Protein AF-A0A4Y2M3L6-F1 (afdb_monomer_lite)

Radius of gyration: 17.85 Å; chains: 1; bounding box: 46×33×37 Å

pLDDT: mean 77.04, std 18.58, range [45.22, 96.62]

Secondary structure (DSSP, 8-state):
-EEEEEETHHHHHHHTTT------------EEEEEEEEE--TT-SS-SEEEEEEEEHHHHHHTT--S--

Sequence (69 aa):
MSCQIINQKDLHHALDVASTNESDSVSEDMSLCFLSWEVWPNTQHLPLSYHLAVFDLNQWYQAHMPATF

Foldseek 3Di:
DDKDKDWCVVVVVVCVVPDPDDDPDPPPTWIKMKDKDFDDDPPDPDTPDIDIDIDTPVVCVVVVNDPDD

Organism: Araneus ventricosus (NCBI:txid182803)

InterPro domains:
  IPR032040 ELYS, beta-propeller domain [PF16687] (1-67)

Structure (mmCIF, N/CA/C/O backbone):
data_AF-A0A4Y2M3L6-F1
#
_entry.id   AF-A0A4Y2M3L6-F1
#
loop_
_atom_site.group_PDB
_at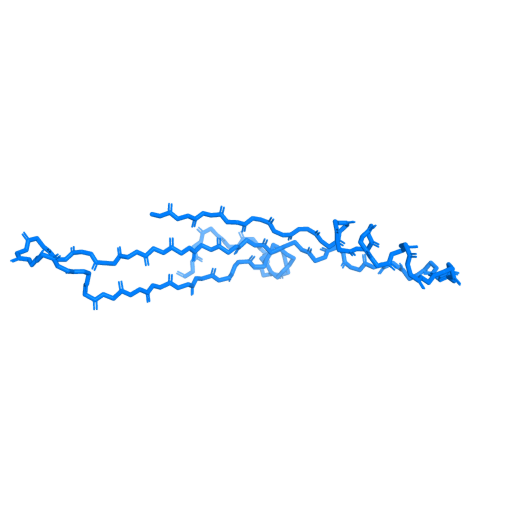om_site.id
_atom_site.type_symbol
_atom_site.label_atom_id
_atom_site.label_alt_id
_atom_site.label_comp_id
_atom_site.label_asym_id
_atom_site.label_entity_id
_atom_site.label_seq_id
_atom_site.pdbx_PDB_ins_code
_atom_site.Cartn_x
_atom_site.Cartn_y
_atom_site.Cartn_z
_atom_site.occupancy
_atom_site.B_iso_or_equiv
_atom_site.auth_seq_id
_atom_site.auth_comp_id
_atom_site.auth_asym_id
_atom_site.auth_atom_id
_atom_site.pdbx_PDB_model_num
ATOM 1 N N . MET A 1 1 ? -7.384 7.595 7.574 1.00 71.56 1 MET A N 1
ATOM 2 C CA . MET A 1 1 ? -6.647 6.953 6.465 1.00 71.56 1 MET A CA 1
ATOM 3 C C . MET A 1 1 ? -5.852 8.026 5.752 1.00 71.56 1 MET A C 1
ATOM 5 O O . MET A 1 1 ? -6.438 9.048 5.408 1.00 71.56 1 MET A O 1
ATOM 9 N N . SER A 1 2 ? -4.554 7.819 5.560 1.00 78.56 2 SER A N 1
ATOM 10 C CA . SER A 1 2 ? -3.721 8.695 4.732 1.00 78.56 2 SER A CA 1
ATOM 11 C C . SER A 1 2 ? -2.936 7.863 3.719 1.00 78.56 2 SER A C 1
ATOM 13 O O . SER A 1 2 ? -2.620 6.696 3.962 1.00 78.56 2 SER A O 1
ATOM 15 N N . CYS A 1 3 ? -2.668 8.467 2.564 1.00 77.94 3 CYS A N 1
ATOM 16 C CA . CYS A 1 3 ? -1.864 7.899 1.491 1.00 77.94 3 CYS A CA 1
ATOM 17 C C . CYS A 1 3 ? -0.808 8.935 1.109 1.00 77.94 3 CYS A C 1
ATOM 19 O O . CYS A 1 3 ? -1.145 10.099 0.882 1.00 77.94 3 CYS A O 1
ATOM 21 N N . GL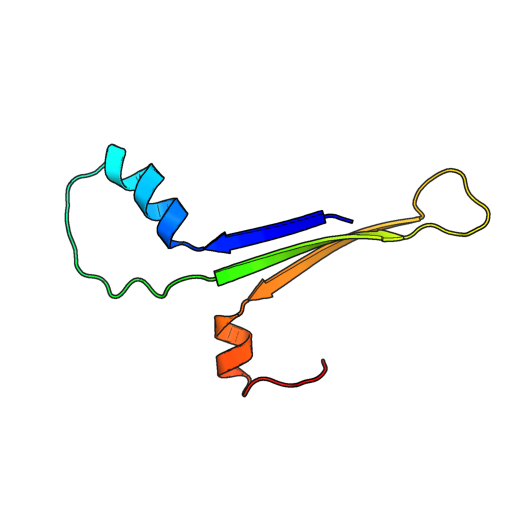N A 1 4 ? 0.454 8.526 1.090 1.00 81.69 4 GLN A N 1
ATOM 22 C CA . GLN A 1 4 ? 1.579 9.370 0.705 1.00 81.69 4 GLN A CA 1
ATOM 23 C C . GLN A 1 4 ? 2.341 8.680 -0.416 1.00 81.69 4 GLN A C 1
ATOM 25 O O . GLN A 1 4 ? 2.681 7.504 -0.313 1.00 81.69 4 GLN A O 1
ATOM 30 N N . ILE A 1 5 ? 2.594 9.409 -1.496 1.00 78.75 5 ILE A N 1
ATOM 31 C CA . ILE A 1 5 ? 3.361 8.918 -2.637 1.00 78.75 5 ILE A CA 1
ATOM 32 C C . ILE A 1 5 ? 4.705 9.632 -2.599 1.00 78.75 5 ILE A C 1
ATOM 34 O O . ILE A 1 5 ? 4.743 10.856 -2.496 1.00 78.75 5 ILE A O 1
ATOM 38 N N . ILE A 1 6 ? 5.789 8.865 -2.660 1.00 74.00 6 ILE A N 1
ATOM 39 C CA . ILE A 1 6 ? 7.152 9.382 -2.725 1.00 74.00 6 ILE A CA 1
ATOM 40 C C . ILE A 1 6 ? 7.752 8.919 -4.045 1.00 74.00 6 ILE A C 1
ATOM 42 O O . ILE A 1 6 ? 7.881 7.719 -4.289 1.00 74.00 6 ILE A O 1
ATOM 46 N N . ASN A 1 7 ? 8.129 9.886 -4.879 1.00 68.62 7 ASN A N 1
ATOM 47 C CA . ASN A 1 7 ? 8.897 9.652 -6.092 1.00 68.62 7 ASN A CA 1
ATOM 48 C C . ASN A 1 7 ? 10.305 10.214 -5.890 1.00 68.62 7 ASN A C 1
ATOM 50 O O . ASN A 1 7 ? 10.471 11.361 -5.480 1.00 68.62 7 ASN A O 1
ATOM 54 N N . GLN A 1 8 ? 11.333 9.429 -6.199 1.00 61.19 8 GLN A N 1
ATOM 55 C CA . GLN A 1 8 ? 12.726 9.820 -5.960 1.00 61.19 8 GLN A CA 1
ATOM 56 C C . GLN A 1 8 ? 13.181 11.062 -6.748 1.00 61.19 8 GLN A C 1
ATOM 58 O O . GLN A 1 8 ? 14.128 11.728 -6.330 1.00 61.19 8 GLN A O 1
ATOM 63 N N . LYS A 1 9 ? 12.479 11.444 -7.826 1.00 60.19 9 LYS A N 1
ATOM 64 C CA . LYS A 1 9 ? 12.723 12.718 -8.530 1.00 60.19 9 LYS A CA 1
ATOM 65 C C . LYS A 1 9 ? 12.618 13.937 -7.606 1.00 60.19 9 LYS A C 1
ATOM 67 O O . LYS A 1 9 ? 13.383 14.882 -7.772 1.00 60.19 9 LYS A O 1
ATOM 72 N N . ASP A 1 10 ? 11.758 13.881 -6.590 1.00 53.59 10 ASP A N 1
ATOM 73 C CA . ASP A 1 10 ? 11.598 14.966 -5.614 1.00 53.59 10 ASP A CA 1
ATOM 74 C C . ASP A 1 10 ? 12.691 14.953 -4.527 1.00 53.59 10 ASP A C 1
ATOM 76 O O . ASP A 1 10 ? 12.933 15.965 -3.871 1.00 53.59 10 ASP A O 1
ATOM 80 N N . LEU A 1 11 ? 13.382 13.820 -4.341 1.00 50.25 11 LEU A N 1
ATOM 81 C CA . LEU A 1 11 ? 14.468 13.671 -3.367 1.00 50.25 11 LEU A CA 1
ATOM 82 C C . LEU A 1 11 ? 15.781 14.263 -3.900 1.00 50.25 11 LEU A C 1
ATOM 84 O O . LEU A 1 11 ? 16.488 14.960 -3.170 1.00 50.25 11 LEU A O 1
ATOM 88 N N . HIS A 1 12 ? 16.077 14.030 -5.182 1.00 51.56 12 HIS A N 1
ATOM 89 C CA . HIS A 1 12 ? 17.254 14.595 -5.852 1.00 51.56 12 HIS A CA 1
ATOM 90 C C . HIS A 1 12 ? 17.176 16.121 -5.930 1.00 51.56 12 HIS A C 1
ATOM 92 O O . HIS A 1 12 ? 18.151 16.787 -5.619 1.00 51.56 12 HIS A O 1
ATOM 98 N N . HIS A 1 13 ? 15.994 16.699 -6.156 1.00 48.81 13 HIS A N 1
ATOM 99 C CA . HIS A 1 13 ? 15.833 18.158 -6.202 1.00 48.81 13 HIS A CA 1
ATOM 100 C C . HIS A 1 13 ? 16.115 18.870 -4.858 1.00 48.81 13 HIS A C 1
ATOM 102 O O . HIS A 1 13 ? 16.440 20.060 -4.846 1.00 48.81 13 HIS A O 1
ATOM 108 N N . ALA A 1 14 ? 16.000 18.162 -3.726 1.00 51.38 14 ALA A N 1
ATOM 109 C CA . ALA A 1 14 ? 16.370 18.661 -2.398 1.00 51.38 14 ALA A CA 1
ATOM 110 C C . ALA A 1 14 ? 17.859 18.431 -2.060 1.00 51.38 14 ALA A C 1
ATOM 112 O O . ALA A 1 14 ? 18.428 19.184 -1.268 1.00 51.38 14 ALA A O 1
ATOM 113 N N . LEU A 1 15 ? 18.490 17.415 -2.661 1.00 51.72 15 LEU A N 1
ATOM 114 C CA . LEU A 1 15 ? 19.913 17.081 -2.502 1.00 51.72 15 LEU A CA 1
ATOM 115 C C . LEU A 1 15 ? 20.823 17.843 -3.486 1.00 51.72 15 LEU A C 1
ATOM 117 O O . LEU A 1 15 ? 21.948 18.186 -3.127 1.00 51.72 15 LEU A O 1
ATOM 121 N N . ASP A 1 16 ? 20.326 18.204 -4.669 1.00 46.03 16 ASP A N 1
ATOM 122 C CA . ASP A 1 16 ? 21.060 18.934 -5.715 1.00 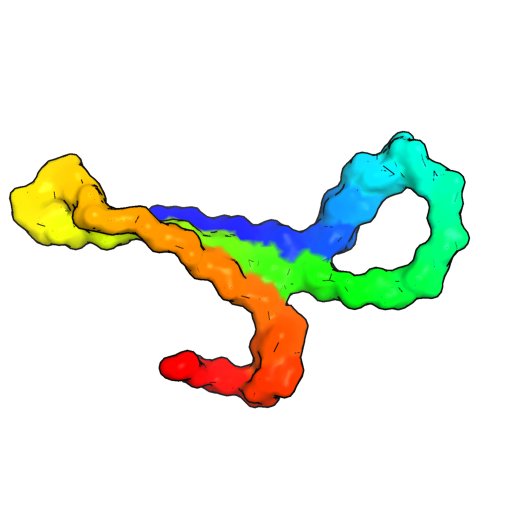46.03 16 ASP A CA 1
ATOM 123 C C . ASP A 1 16 ? 21.369 20.391 -5.346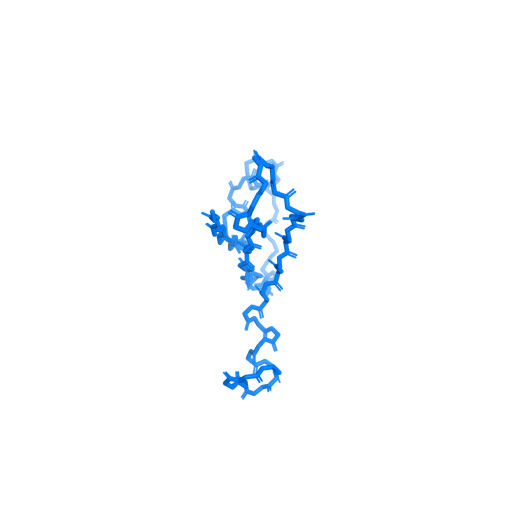 1.00 46.03 16 ASP A C 1
ATOM 125 O O . ASP A 1 16 ? 22.266 21.006 -5.919 1.00 46.03 16 ASP A O 1
ATOM 129 N N . VAL A 1 17 ? 20.709 20.950 -4.326 1.00 53.00 17 VAL A N 1
ATOM 130 C CA . VAL A 1 17 ? 21.114 22.246 -3.749 1.00 53.00 17 VAL A CA 1
ATOM 131 C C . VAL A 1 17 ? 22.438 22.120 -2.965 1.00 53.00 17 VAL A C 1
ATOM 133 O O . VAL A 1 17 ? 23.078 23.131 -2.680 1.00 53.00 17 VAL A O 1
ATOM 136 N N . ALA A 1 18 ? 22.888 20.900 -2.634 1.00 52.25 18 ALA A N 1
ATOM 137 C CA . ALA A 1 18 ? 24.057 20.655 -1.787 1.00 52.25 18 ALA A CA 1
ATOM 138 C C . ALA A 1 18 ? 25.277 20.031 -2.495 1.00 52.25 18 ALA A C 1
ATOM 140 O O . ALA A 1 18 ? 26.376 20.113 -1.942 1.00 52.25 18 ALA A O 1
ATOM 141 N N . SER A 1 19 ? 25.160 19.445 -3.692 1.00 46.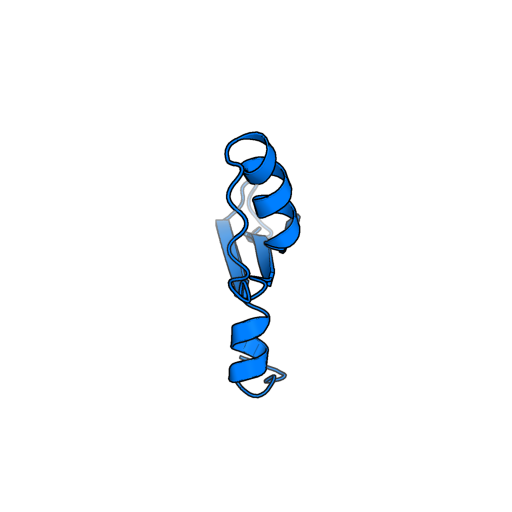59 19 SER A N 1
ATOM 142 C CA . SER A 1 19 ? 26.336 18.869 -4.365 1.00 46.59 19 SER A CA 1
ATOM 143 C C . SER A 1 19 ? 26.241 18.861 -5.888 1.00 46.59 19 SER A C 1
ATOM 145 O O . SER A 1 19 ? 25.694 17.944 -6.487 1.00 46.59 19 SER A O 1
ATOM 147 N N . THR A 1 20 ? 26.889 19.839 -6.519 1.00 49.72 20 THR A N 1
ATOM 148 C CA . THR A 1 20 ? 27.318 19.775 -7.922 1.00 49.72 20 THR A CA 1
ATOM 149 C C . THR A 1 20 ? 28.284 18.608 -8.124 1.00 49.72 20 THR A C 1
ATOM 151 O O . THR A 1 20 ? 29.459 18.723 -7.776 1.00 49.72 20 THR A O 1
ATOM 154 N N . ASN A 1 21 ? 27.796 17.500 -8.677 1.00 45.84 21 ASN A N 1
ATOM 155 C CA . ASN A 1 21 ? 28.567 16.587 -9.520 1.00 45.84 21 ASN A CA 1
ATOM 156 C C . ASN A 1 21 ? 27.594 15.680 -10.274 1.00 45.84 21 ASN A C 1
ATOM 158 O O . ASN A 1 21 ? 27.070 14.709 -9.732 1.00 45.84 21 ASN A O 1
ATOM 162 N N . GLU A 1 22 ? 27.365 16.023 -11.537 1.00 56.34 22 GLU A N 1
ATOM 163 C CA . GLU A 1 22 ? 26.530 15.248 -12.442 1.00 56.34 22 GLU A CA 1
ATOM 164 C C . GLU A 1 22 ? 27.228 13.931 -12.773 1.00 56.34 22 GLU A C 1
ATOM 166 O O . GLU A 1 22 ? 28.226 13.877 -13.493 1.00 56.34 22 GLU A O 1
ATOM 171 N N . SER A 1 23 ? 26.703 12.856 -12.200 1.00 46.31 23 SER A N 1
ATOM 172 C CA . SER A 1 23 ? 26.901 11.520 -12.734 1.00 46.31 23 SER A CA 1
ATOM 173 C C . SER A 1 23 ? 25.543 11.047 -13.225 1.00 46.31 23 SER A C 1
ATOM 175 O O . SER A 1 23 ? 24.630 10.859 -12.422 1.00 46.31 23 SER A O 1
ATOM 177 N N . ASP A 1 24 ? 25.428 10.886 -14.547 1.00 45.22 24 ASP A N 1
ATOM 178 C CA . ASP A 1 24 ? 24.331 10.220 -15.260 1.00 45.22 24 ASP A CA 1
ATOM 179 C C . ASP A 1 24 ? 24.268 8.735 -14.855 1.00 45.22 24 ASP A C 1
ATOM 181 O O . ASP A 1 24 ? 24.471 7.811 -15.644 1.00 45.22 24 ASP A O 1
ATOM 185 N N . SER A 1 25 ? 24.026 8.480 -13.573 1.00 46.94 25 SER A N 1
ATOM 186 C CA . SER A 1 25 ? 23.465 7.214 -13.152 1.00 46.94 25 SER A CA 1
ATOM 187 C C . SER A 1 25 ? 22.016 7.239 -13.615 1.00 46.94 25 SER A C 1
ATOM 189 O O . SER A 1 25 ? 21.279 8.175 -13.308 1.00 46.94 25 SER A O 1
ATOM 191 N N . VAL A 1 26 ? 21.612 6.237 -14.396 1.00 48.59 26 VAL A N 1
ATOM 192 C CA . VAL A 1 26 ? 20.199 5.922 -14.612 1.00 48.59 26 VAL A CA 1
ATOM 193 C C . VAL A 1 26 ? 19.646 5.591 -13.227 1.00 48.59 26 VAL A C 1
ATOM 195 O O . VAL A 1 26 ? 19.684 4.444 -12.793 1.00 48.59 26 VAL A O 1
ATOM 198 N N . SER A 1 27 ? 19.278 6.628 -12.474 1.00 51.88 27 SER A N 1
ATOM 199 C CA . SER A 1 27 ? 18.690 6.519 -11.151 1.00 51.88 27 SER A CA 1
ATOM 200 C C . SER A 1 27 ? 17.409 5.744 -11.370 1.00 51.88 27 SER A C 1
ATOM 202 O O . SER A 1 27 ? 16.496 6.244 -12.025 1.00 51.88 27 SER A O 1
ATOM 204 N N . GLU A 1 28 ? 17.361 4.503 -10.896 1.00 58.06 28 GLU A N 1
ATOM 205 C CA . GLU A 1 28 ? 16.118 3.749 -10.857 1.00 58.06 28 GLU A CA 1
ATOM 206 C C . GLU A 1 28 ? 15.110 4.624 -10.108 1.00 58.06 28 GLU A C 1
ATOM 208 O O . GLU A 1 28 ? 15.310 4.940 -8.937 1.00 58.06 28 GLU A O 1
ATOM 213 N N . ASP A 1 29 ? 14.098 5.125 -10.819 1.00 70.31 29 ASP A N 1
ATOM 214 C CA . ASP A 1 29 ? 13.083 6.011 -10.257 1.00 70.31 29 ASP A CA 1
ATOM 215 C C . ASP A 1 29 ? 12.342 5.230 -9.160 1.00 70.31 29 ASP A C 1
ATOM 217 O O . ASP A 1 29 ? 11.423 4.463 -9.450 1.00 70.31 29 ASP A O 1
ATOM 221 N N . MET A 1 30 ? 12.748 5.368 -7.892 1.00 72.62 30 MET A N 1
ATOM 222 C CA . MET A 1 30 ? 12.049 4.719 -6.786 1.00 72.62 30 MET A CA 1
ATOM 223 C C . MET A 1 30 ? 10.678 5.384 -6.627 1.00 72.62 30 MET A C 1
ATOM 225 O O . MET A 1 30 ? 10.582 6.584 -6.346 1.00 72.62 30 MET A O 1
ATOM 229 N N . SER A 1 31 ? 9.617 4.605 -6.842 1.00 85.69 31 SER A N 1
ATOM 230 C CA . SER A 1 31 ? 8.227 5.046 -6.718 1.00 85.69 31 SER A CA 1
ATOM 231 C C . SER A 1 31 ? 7.532 4.204 -5.653 1.00 85.69 31 SER A C 1
ATOM 233 O O . SER A 1 31 ? 7.158 3.049 -5.881 1.00 85.69 31 SER A O 1
ATOM 235 N N . LEU A 1 32 ? 7.416 4.787 -4.459 1.00 88.75 32 LEU A N 1
ATOM 236 C CA . LEU A 1 32 ? 6.812 4.154 -3.293 1.00 88.75 32 LEU A CA 1
ATOM 237 C C . LEU A 1 32 ? 5.485 4.819 -2.941 1.00 88.75 32 LEU A C 1
ATOM 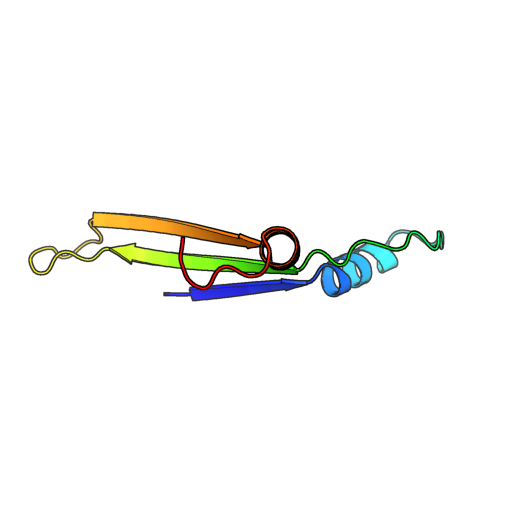239 O O . LEU A 1 32 ? 5.358 6.044 -2.924 1.00 88.75 32 LEU A O 1
ATOM 243 N N . CYS A 1 33 ? 4.512 4.002 -2.562 1.00 90.12 33 CYS A N 1
ATOM 244 C CA . CYS A 1 33 ? 3.263 4.441 -1.964 1.00 90.12 33 CYS A CA 1
ATOM 245 C C . CYS A 1 33 ? 3.171 3.923 -0.526 1.00 90.12 33 CYS A C 1
ATOM 247 O O . CYS A 1 33 ? 3.225 2.722 -0.270 1.00 90.12 33 CYS A O 1
ATOM 249 N N . PHE A 1 34 ? 3.022 4.842 0.421 1.00 92.56 34 PHE A N 1
ATOM 250 C CA . PHE A 1 34 ? 2.818 4.558 1.832 1.00 92.56 34 PHE A CA 1
ATOM 251 C C . PHE A 1 34 ? 1.335 4.691 2.149 1.00 92.56 34 PHE A C 1
ATOM 253 O O . PHE A 1 34 ? 0.741 5.759 1.978 1.00 92.56 34 PHE A O 1
ATOM 260 N N . LEU A 1 35 ? 0.738 3.613 2.645 1.00 92.94 35 LEU A N 1
ATOM 261 C CA . LEU A 1 35 ? -0.642 3.598 3.109 1.00 92.94 35 LEU A CA 1
ATOM 262 C C . LEU A 1 35 ? -0.648 3.424 4.616 1.00 92.94 35 LEU A C 1
ATOM 264 O O . LEU A 1 35 ? -0.072 2.466 5.126 1.00 92.94 35 LEU A O 1
ATOM 268 N N . SER A 1 36 ? -1.332 4.315 5.329 1.00 95.12 36 SER A N 1
ATOM 269 C CA . SER A 1 36 ? -1.551 4.140 6.763 1.00 95.12 36 SER A CA 1
ATOM 270 C C . SER A 1 36 ? -3.027 4.212 7.128 1.00 95.12 36 SER A C 1
ATOM 272 O O . SER A 1 36 ? -3.803 5.034 6.615 1.00 95.12 36 SER A O 1
ATOM 274 N N . TRP A 1 37 ? -3.432 3.309 8.015 1.00 94.94 37 TRP A N 1
ATOM 275 C CA . TRP A 1 37 ? -4.803 3.219 8.491 1.00 94.94 37 TRP A CA 1
ATOM 276 C C . TRP A 1 37 ? -4.871 2.734 9.932 1.00 94.94 37 TRP A C 1
ATOM 278 O O . TRP A 1 37 ? -3.926 2.180 10.493 1.00 94.94 37 TRP A O 1
ATOM 288 N N . GLU A 1 38 ? -6.036 2.962 10.516 1.00 96.06 38 GLU A N 1
ATOM 289 C CA . GLU A 1 38 ? -6.377 2.595 11.879 1.00 96.06 38 GLU A CA 1
ATOM 290 C C . GLU A 1 38 ? -7.503 1.567 11.823 1.00 96.06 38 GLU A C 1
ATOM 292 O O . GLU A 1 38 ? -8.421 1.697 11.006 1.00 96.06 38 GLU A O 1
ATOM 297 N N . VAL A 1 39 ? -7.452 0.556 12.685 1.00 94.69 39 VAL A N 1
ATOM 298 C CA . VAL A 1 39 ? -8.532 -0.425 12.833 1.00 94.69 39 VAL A CA 1
ATOM 299 C C . VAL A 1 39 ? -9.373 -0.029 14.033 1.00 94.69 39 VAL A C 1
ATOM 301 O O . VAL A 1 39 ? -8.899 -0.047 15.166 1.00 94.69 39 VAL A O 1
ATOM 304 N N . TRP A 1 40 ? -10.631 0.312 13.781 1.00 93.56 40 TRP A N 1
ATOM 305 C CA . TRP A 1 40 ? -11.574 0.740 14.808 1.00 93.56 40 TRP A CA 1
ATOM 306 C C . TRP A 1 40 ? -12.579 -0.379 15.100 1.00 93.56 40 TRP A C 1
ATOM 308 O O . TRP A 1 40 ? -13.299 -0.800 14.192 1.00 93.56 40 TRP A O 1
ATOM 318 N N . PRO A 1 41 ? -12.658 -0.885 16.341 1.00 90.94 41 PRO A N 1
ATOM 319 C CA . PRO A 1 41 ? -13.726 -1.788 16.738 1.00 90.94 41 PRO A CA 1
ATOM 320 C C . PRO A 1 41 ? -15.009 -0.983 16.996 1.00 90.94 41 PRO A C 1
ATOM 322 O O . PRO A 1 41 ? -14.965 0.117 17.539 1.00 90.94 41 PRO A O 1
ATOM 325 N N . ASN A 1 42 ? -16.172 -1.556 16.678 1.00 86.19 42 ASN A N 1
ATOM 326 C CA . ASN A 1 42 ? -17.468 -0.862 16.793 1.00 86.19 42 ASN A CA 1
ATOM 327 C C . ASN A 1 42 ? -17.843 -0.430 18.225 1.00 86.19 42 ASN A C 1
ATOM 329 O O . ASN A 1 42 ? -18.794 0.323 18.408 1.00 86.19 42 ASN A O 1
ATOM 333 N N . THR A 1 43 ? -17.152 -0.944 19.242 1.00 86.19 43 THR A N 1
ATOM 334 C CA . THR A 1 43 ? -17.543 -0.825 20.653 1.00 86.19 43 THR A CA 1
ATOM 335 C C . THR A 1 43 ? -16.573 -0.018 21.512 1.00 86.19 43 THR A C 1
ATOM 337 O O . THR A 1 43 ? -16.846 0.152 22.698 1.00 86.19 43 THR A O 1
ATOM 340 N N . GLN A 1 44 ? -15.452 0.471 20.970 1.00 83.38 44 GLN A N 1
ATOM 341 C CA . GLN A 1 44 ? -14.435 1.178 21.762 1.00 83.38 44 GLN A CA 1
ATOM 342 C C . GLN A 1 44 ? -14.221 2.612 21.272 1.00 83.38 44 GLN A C 1
ATOM 344 O O . GLN A 1 44 ? -14.448 2.935 20.111 1.00 83.38 44 GLN A O 1
ATOM 349 N N . HIS A 1 45 ? -13.754 3.475 22.178 1.00 87.38 45 HIS A N 1
ATOM 350 C CA . HIS A 1 45 ? -13.451 4.884 21.898 1.00 87.38 45 HIS A CA 1
ATOM 351 C C . HIS A 1 45 ? -12.018 5.120 21.395 1.00 87.38 45 HIS A C 1
ATOM 353 O O . HIS A 1 45 ? -11.604 6.268 21.249 1.00 87.38 45 HIS A O 1
ATOM 359 N N . LEU A 1 46 ? -11.251 4.052 21.165 1.00 92.44 46 LEU A N 1
ATOM 360 C CA . LEU A 1 46 ? -9.857 4.104 20.729 1.00 92.44 46 LEU A CA 1
ATOM 361 C C . LEU A 1 46 ? -9.614 3.061 19.623 1.00 92.44 46 LEU A C 1
ATOM 363 O O . LEU A 1 46 ? -10.275 2.015 19.635 1.00 92.44 46 LEU A O 1
ATOM 367 N N . PRO A 1 47 ? -8.673 3.310 18.692 1.00 92.44 47 PRO A N 1
ATOM 368 C CA . PRO A 1 47 ? -8.260 2.320 17.701 1.00 92.44 47 PRO A CA 1
ATOM 369 C C . PRO A 1 47 ? -7.687 1.062 18.356 1.00 92.44 47 PRO A C 1
ATOM 371 O O . PRO A 1 47 ? -6.936 1.144 19.327 1.00 92.44 47 PRO A O 1
ATOM 374 N N . LEU A 1 48 ? -7.990 -0.103 17.784 1.00 95.00 48 LEU A N 1
ATOM 375 C CA . LEU A 1 48 ? -7.406 -1.385 18.178 1.00 95.00 48 LEU A CA 1
ATOM 376 C C . LEU A 1 48 ? -5.947 -1.495 17.717 1.00 95.00 48 LEU A C 1
ATOM 378 O O . LEU A 1 48 ? -5.100 -2.033 18.426 1.00 95.00 48 LEU A O 1
ATOM 382 N N . SER A 1 49 ? -5.662 -1.012 16.507 1.00 95.25 49 SER A N 1
ATOM 383 C CA . SER A 1 49 ? -4.336 -1.085 15.900 1.00 95.25 49 SER A CA 1
ATOM 384 C C . SER A 1 49 ? -4.116 0.004 14.856 1.00 95.25 49 SER A C 1
ATOM 386 O O . SER A 1 49 ? -5.056 0.571 14.293 1.00 95.25 49 SER A O 1
ATOM 388 N N . TYR A 1 50 ? -2.839 0.255 14.587 1.00 95.62 50 TYR A N 1
ATOM 389 C CA . TYR A 1 50 ? -2.344 1.159 13.558 1.00 95.62 50 TYR A CA 1
ATOM 390 C C . TYR A 1 50 ? -1.496 0.346 12.587 1.00 95.62 50 TYR A C 1
ATOM 392 O O . TYR A 1 50 ? -0.682 -0.475 13.011 1.00 95.62 50 TYR A O 1
ATOM 400 N N . HIS A 1 51 ? -1.684 0.568 11.293 1.00 96.62 51 HIS A N 1
ATOM 401 C CA . HIS A 1 51 ? -0.974 -0.153 10.246 1.00 96.62 51 HIS A CA 1
ATOM 402 C C . HIS A 1 51 ? -0.312 0.823 9.284 1.00 96.62 51 HIS A C 1
ATOM 404 O O . HIS A 1 51 ? -0.852 1.890 8.987 1.00 96.62 51 HIS A O 1
ATOM 410 N N . LEU A 1 52 ? 0.849 0.411 8.782 1.00 95.06 52 LEU A N 1
ATOM 411 C CA . LEU A 1 52 ? 1.583 1.063 7.712 1.00 95.06 52 LEU A CA 1
ATOM 412 C C . LEU A 1 52 ? 1.941 -0.009 6.681 1.00 95.06 52 LEU A C 1
ATOM 414 O O . LEU A 1 52 ? 2.561 -1.013 7.030 1.00 95.06 52 LEU A O 1
ATOM 418 N N . ALA A 1 53 ? 1.553 0.206 5.431 1.00 93.50 53 ALA A N 1
ATOM 419 C CA . ALA A 1 53 ? 1.957 -0.607 4.295 1.00 93.50 53 ALA A CA 1
ATOM 420 C C . ALA A 1 53 ? 2.792 0.231 3.330 1.00 93.50 53 ALA A C 1
ATOM 422 O O . ALA A 1 53 ? 2.514 1.413 3.120 1.00 93.50 53 ALA A O 1
ATOM 423 N N . VAL A 1 54 ? 3.798 -0.407 2.739 1.00 93.75 54 VAL A N 1
ATOM 424 C CA . VAL A 1 54 ? 4.638 0.174 1.693 1.00 93.75 54 VAL A CA 1
ATOM 425 C C . VAL A 1 54 ? 4.403 -0.626 0.424 1.00 93.75 54 VAL A C 1
ATOM 427 O O . VAL A 1 54 ? 4.586 -1.841 0.409 1.00 93.75 54 VAL A O 1
ATOM 430 N N . PHE A 1 55 ? 3.971 0.061 -0.623 1.00 92.44 55 PHE A N 1
ATOM 431 C CA . PHE A 1 55 ? 3.797 -0.490 -1.953 1.00 92.44 55 PHE A CA 1
ATOM 432 C C . PHE A 1 55 ? 4.894 0.059 -2.860 1.00 92.44 55 PHE A C 1
ATOM 434 O O . PHE A 1 55 ? 4.982 1.267 -3.073 1.00 92.44 55 PHE A O 1
ATOM 441 N N . ASP A 1 56 ? 5.727 -0.837 -3.376 1.00 92.06 56 ASP A N 1
ATOM 442 C CA . ASP A 1 56 ? 6.773 -0.523 -4.344 1.00 92.06 56 ASP A CA 1
ATOM 443 C C . ASP A 1 56 ? 6.259 -0.831 -5.754 1.00 92.06 56 ASP A C 1
ATOM 445 O O . ASP A 1 56 ? 5.995 -1.987 -6.104 1.00 92.06 56 ASP A O 1
ATOM 449 N N . LEU A 1 57 ? 6.099 0.220 -6.560 1.00 90.50 57 LEU A N 1
ATOM 450 C CA . LEU A 1 57 ? 5.557 0.107 -7.909 1.00 90.50 57 LEU A CA 1
ATOM 451 C C . LEU A 1 57 ? 6.483 -0.695 -8.833 1.00 90.50 57 LEU A C 1
ATOM 453 O O . LEU A 1 57 ? 6.007 -1.474 -9.660 1.00 90.50 57 LEU A O 1
ATOM 457 N N . ASN A 1 58 ? 7.798 -0.538 -8.683 1.00 90.31 58 ASN A N 1
ATOM 458 C CA . ASN A 1 58 ? 8.779 -1.206 -9.533 1.00 90.31 58 ASN A CA 1
ATOM 459 C C . ASN A 1 58 ? 8.813 -2.705 -9.233 1.00 90.31 58 ASN A C 1
ATOM 461 O O . ASN A 1 58 ? 8.815 -3.520 -10.156 1.00 90.31 58 ASN A O 1
ATOM 465 N N . GLN A 1 59 ? 8.749 -3.078 -7.954 1.00 91.06 59 GLN A N 1
ATOM 466 C CA . GLN A 1 59 ? 8.636 -4.482 -7.550 1.00 91.06 59 GLN A CA 1
ATOM 467 C C . GLN A 1 59 ? 7.325 -5.116 -8.026 1.00 91.06 59 GLN A C 1
ATOM 469 O O . GLN A 1 59 ? 7.314 -6.266 -8.462 1.00 91.06 59 GLN A O 1
ATOM 474 N N . TRP A 1 60 ? 6.220 -4.366 -8.024 1.00 93.06 60 TRP A N 1
ATOM 475 C CA . TRP A 1 60 ? 4.956 -4.854 -8.577 1.00 93.06 60 TRP A CA 1
ATOM 476 C C . TRP A 1 60 ? 5.037 -5.125 -10.089 1.00 93.06 60 TRP A C 1
ATOM 478 O O . TRP A 1 60 ? 4.542 -6.157 -10.551 1.00 93.06 60 TRP A O 1
ATOM 488 N N . TYR A 1 61 ? 5.725 -4.269 -10.857 1.00 91.44 61 TYR A N 1
ATOM 489 C CA . TYR A 1 61 ? 6.028 -4.546 -12.267 1.00 91.44 61 TYR A CA 1
ATOM 490 C C . TYR A 1 61 ? 6.905 -5.797 -12.438 1.00 91.44 61 TYR A C 1
ATOM 492 O O . TYR A 1 61 ? 6.604 -6.636 -13.289 1.00 91.44 61 TYR A O 1
ATOM 500 N N . GLN A 1 62 ? 7.948 -5.962 -11.615 1.00 93.31 62 GLN A N 1
ATOM 501 C CA . GLN A 1 62 ? 8.827 -7.141 -11.646 1.00 93.31 62 GLN A CA 1
ATOM 502 C C . GLN A 1 62 ? 8.081 -8.441 -11.317 1.00 93.31 62 GLN A C 1
ATOM 504 O O . GLN A 1 62 ? 8.374 -9.482 -11.898 1.00 93.31 62 GLN A O 1
ATOM 509 N N . ALA A 1 63 ? 7.070 -8.374 -10.449 1.00 94.44 63 ALA A N 1
ATOM 510 C CA . ALA A 1 63 ? 6.206 -9.498 -10.099 1.00 94.44 63 ALA A CA 1
ATOM 511 C C . ALA A 1 63 ? 5.153 -9.844 -11.173 1.00 94.44 63 ALA A C 1
ATOM 513 O O . ALA A 1 63 ? 4.261 -10.648 -10.913 1.00 94.44 63 ALA A O 1
ATOM 514 N N . HIS A 1 64 ? 5.237 -9.253 -12.370 1.00 94.94 64 HIS A N 1
ATOM 515 C CA . HIS A 1 64 ? 4.252 -9.387 -13.447 1.00 94.94 64 HIS A CA 1
ATOM 516 C C . HIS A 1 64 ? 2.860 -8.841 -13.100 1.00 94.94 64 HIS A C 1
ATOM 518 O O . HIS A 1 64 ? 1.850 -9.372 -13.561 1.00 94.94 64 HIS A O 1
ATOM 524 N N . MET A 1 65 ? 2.813 -7.749 -12.332 1.00 93.19 65 MET A N 1
ATOM 525 C CA . MET A 1 65 ? 1.599 -6.971 -12.058 1.00 93.19 65 MET A CA 1
ATOM 526 C C . MET A 1 65 ? 0.417 -7.835 -11.571 1.00 93.19 65 MET A C 1
ATOM 528 O O . MET A 1 65 ? -0.659 -7.817 -12.181 1.00 93.19 65 MET A O 1
ATOM 532 N N . PRO A 1 66 ? 0.582 -8.616 -10.486 1.00 95.56 66 PRO A N 1
ATOM 533 C CA . PRO A 1 66 ? -0.500 -9.435 -9.962 1.00 95.56 66 PRO A CA 1
ATOM 534 C C . PRO A 1 66 ? -1.676 -8.547 -9.537 1.00 95.56 66 PRO A C 1
ATOM 536 O O . PRO A 1 66 ? -1.490 -7.487 -8.933 1.00 95.56 66 PRO A O 1
ATOM 539 N N . ALA A 1 67 ? -2.898 -8.988 -9.845 1.00 92.25 67 ALA A N 1
ATOM 540 C CA . ALA A 1 67 ? -4.123 -8.274 -9.477 1.00 92.25 67 ALA A CA 1
ATOM 541 C C . ALA A 1 67 ? -4.486 -8.434 -7.988 1.00 92.25 67 ALA A C 1
ATOM 543 O O . ALA A 1 67 ? -5.288 -7.664 -7.462 1.00 92.25 67 ALA A O 1
ATOM 544 N N . THR A 1 68 ? -3.912 -9.438 -7.320 1.00 88.19 68 THR A N 1
ATOM 545 C CA . THR A 1 68 ? -4.149 -9.777 -5.911 1.00 88.19 68 THR A CA 1
ATOM 546 C C . THR A 1 68 ? -2.875 -10.327 -5.274 1.00 88.19 68 THR A C 1
ATOM 548 O O . THR A 1 68 ? -2.083 -10.972 -5.963 1.00 88.19 68 THR A O 1
ATOM 551 N N . PHE A 1 69 ? -2.720 -10.101 -3.968 1.00 65.38 69 PHE A N 1
ATOM 552 C CA . PHE A 1 69 ? -1.689 -10.717 -3.127 1.00 65.38 69 PHE A CA 1
ATOM 553 C C . PHE A 1 69 ? -2.207 -11.992 -2.462 1.00 65.38 69 PHE A C 1
ATOM 555 O O . PHE A 1 69 ? -3.417 -12.021 -2.133 1.00 65.38 69 PHE A O 1
#